Protein AF-A0A848U078-F1 (afdb_monomer)

pLDDT: mean 73.61, std 14.38, range [38.75, 94.12]

Mean predicted aligned error: 17.87 Å

Sequence (162 aa):
MKMKSCIKYFSIFSLLFLSFSCSNADDDVSLDLNFGDGLGKGIPVDDCLDLGESDLILSIQEQYTTLPGKVSILFKVSDTEGNPVAGLDADKFTIYEQGRNDECFNTISKSESFARISSNAQIFNTNTILVLDLSNSVLSSSLDELKTASVSFINNVMPMNT

Structure (mmCIF, N/CA/C/O backbone):
data_AF-A0A848U078-F1
#
_entry.id   AF-A0A848U078-F1
#
loop_
_atom_site.group_PDB
_atom_site.id
_atom_site.type_symbol
_atom_site.label_atom_id
_atom_site.label_alt_id
_atom_site.label_comp_id
_atom_site.label_asym_id
_atom_site.label_entity_id
_atom_site.label_seq_id
_atom_site.pdbx_PDB_ins_code
_atom_site.Cartn_x
_atom_site.Cartn_y
_atom_site.Cartn_z
_atom_site.occupancy
_atom_site.B_iso_or_equiv
_atom_site.auth_seq_id
_atom_site.auth_comp_id
_atom_site.auth_asym_id
_atom_site.auth_atom_id
_atom_site.pdbx_PDB_model_num
ATOM 1 N N . MET A 1 1 ? 76.485 -9.525 -14.073 1.00 51.09 1 MET A N 1
ATOM 2 C CA . MET A 1 1 ? 75.916 -9.005 -12.806 1.00 51.09 1 MET A CA 1
ATOM 3 C C . MET A 1 1 ? 75.006 -7.803 -13.100 1.00 51.09 1 MET A C 1
ATOM 5 O O . MET A 1 1 ? 75.468 -6.677 -13.051 1.00 51.09 1 MET A O 1
ATOM 9 N N . LYS A 1 2 ? 73.740 -8.025 -13.496 1.00 53.59 2 LYS A N 1
ATOM 10 C CA . LYS A 1 2 ? 72.775 -6.955 -13.865 1.00 53.59 2 LYS A CA 1
ATOM 11 C C . LYS A 1 2 ? 71.335 -7.212 -13.372 1.00 53.59 2 LYS A C 1
ATOM 13 O O . LYS A 1 2 ? 70.421 -6.514 -13.771 1.00 53.59 2 LYS A O 1
ATOM 18 N N . MET A 1 3 ? 71.121 -8.183 -12.479 1.00 58.19 3 MET A N 1
ATOM 19 C CA . MET A 1 3 ? 69.773 -8.538 -11.993 1.00 58.19 3 MET A CA 1
ATOM 20 C C . MET A 1 3 ? 69.374 -7.807 -10.697 1.00 58.19 3 MET A C 1
ATOM 22 O O . MET A 1 3 ? 68.195 -7.686 -10.388 1.00 58.19 3 MET A O 1
ATOM 26 N N . LYS A 1 4 ? 70.349 -7.249 -9.960 1.00 55.41 4 LYS A N 1
ATOM 27 C CA . LYS A 1 4 ? 70.103 -6.542 -8.688 1.00 55.41 4 LYS A CA 1
ATOM 28 C C . LYS A 1 4 ? 69.510 -5.138 -8.870 1.00 55.41 4 LYS A C 1
ATOM 30 O O . LYS A 1 4 ? 68.807 -4.678 -7.979 1.00 55.41 4 LYS A O 1
ATOM 35 N N . SER A 1 5 ? 69.763 -4.470 -10.001 1.00 60.16 5 SER A N 1
ATOM 36 C CA . SER A 1 5 ? 69.142 -3.166 -10.292 1.00 60.16 5 SER A CA 1
ATOM 37 C C . SER A 1 5 ? 67.710 -3.311 -10.803 1.00 60.16 5 SER A C 1
ATOM 39 O O . SER A 1 5 ? 66.850 -2.568 -10.351 1.00 60.16 5 SER A O 1
ATOM 41 N N . CYS A 1 6 ? 67.412 -4.298 -11.658 1.00 60.34 6 CYS A N 1
ATOM 42 C CA . CYS A 1 6 ? 66.051 -4.496 -12.179 1.00 60.34 6 CYS A CA 1
ATOM 43 C C . CYS A 1 6 ? 65.032 -4.818 -11.072 1.00 60.34 6 CYS A C 1
ATOM 45 O O . CYS A 1 6 ? 63.927 -4.287 -11.093 1.00 60.34 6 CYS A O 1
ATOM 47 N N . ILE A 1 7 ? 65.424 -5.600 -10.059 1.00 64.38 7 ILE A N 1
ATOM 48 C CA . ILE A 1 7 ? 64.570 -5.904 -8.895 1.00 64.38 7 ILE A CA 1
ATOM 49 C C . ILE A 1 7 ? 64.280 -4.648 -8.058 1.00 64.38 7 ILE A C 1
ATOM 51 O O . ILE A 1 7 ? 63.165 -4.480 -7.573 1.00 64.38 7 ILE A O 1
ATOM 55 N N . LYS A 1 8 ? 65.244 -3.722 -7.934 1.00 63.75 8 LYS A N 1
ATOM 56 C CA . LYS A 1 8 ? 65.032 -2.452 -7.219 1.00 63.75 8 LYS A CA 1
ATOM 57 C C . LYS A 1 8 ? 64.034 -1.548 -7.941 1.00 63.75 8 LYS A C 1
ATOM 59 O O . LYS A 1 8 ? 63.166 -0.981 -7.288 1.00 63.75 8 LYS A O 1
ATOM 64 N N . TYR A 1 9 ? 64.117 -1.453 -9.268 1.00 68.81 9 TYR A N 1
ATOM 65 C CA . TYR A 1 9 ? 63.163 -0.659 -10.049 1.00 68.81 9 TYR A CA 1
ATOM 66 C C . TYR A 1 9 ? 61.755 -1.262 -10.027 1.00 68.81 9 TYR A C 1
ATOM 68 O O . TYR A 1 9 ? 60.786 -0.520 -9.901 1.00 68.81 9 TYR A O 1
ATOM 76 N N . PHE A 1 10 ? 61.637 -2.593 -10.049 1.00 68.69 10 PHE A N 1
ATOM 77 C CA . PHE A 1 10 ? 60.344 -3.273 -9.937 1.00 68.69 10 PHE A CA 1
ATOM 78 C C . PHE A 1 10 ? 59.688 -3.052 -8.565 1.00 68.69 10 PHE A C 1
ATOM 80 O O . PHE A 1 10 ? 58.494 -2.780 -8.483 1.00 68.69 10 PHE A O 1
ATOM 87 N N . SER A 1 11 ? 60.478 -3.082 -7.485 1.00 65.44 11 SER A N 1
ATOM 88 C CA . SER A 1 11 ? 59.973 -2.840 -6.127 1.00 65.44 11 SER A CA 1
ATOM 89 C C . SER A 1 11 ? 59.517 -1.391 -5.914 1.00 65.44 11 SER A C 1
ATOM 91 O O . SER A 1 11 ? 58.541 -1.159 -5.208 1.00 65.44 11 SER A O 1
ATOM 93 N N . ILE A 1 12 ? 60.190 -0.419 -6.544 1.00 69.38 12 ILE A N 1
ATOM 94 C CA . ILE A 1 12 ? 59.800 1.002 -6.509 1.00 69.38 12 ILE A CA 1
ATOM 95 C C . ILE A 1 12 ? 58.525 1.235 -7.329 1.00 69.38 12 ILE A C 1
ATOM 97 O O . ILE A 1 12 ? 57.630 1.944 -6.878 1.00 69.38 12 ILE A O 1
ATOM 101 N N . PHE A 1 13 ? 58.410 0.599 -8.497 1.00 68.81 13 PHE A N 1
ATOM 102 C CA . PHE A 1 13 ? 57.213 0.678 -9.333 1.00 68.81 13 PHE A CA 1
ATOM 103 C C . PHE A 1 13 ? 55.995 0.078 -8.616 1.00 68.81 13 PHE A C 1
ATOM 105 O O . PHE A 1 13 ? 54.950 0.712 -8.558 1.00 68.81 13 PHE A O 1
ATOM 112 N N . SER A 1 14 ? 56.149 -1.078 -7.960 1.00 65.56 14 SER A N 1
ATOM 113 C CA . SER A 1 14 ? 55.077 -1.703 -7.172 1.00 65.56 14 SER A CA 1
ATOM 114 C C . SER A 1 14 ? 54.623 -0.861 -5.972 1.00 65.56 14 SER A C 1
ATOM 116 O O . SER A 1 14 ? 53.449 -0.920 -5.618 1.00 65.56 14 SER A O 1
ATOM 118 N N . LEU A 1 15 ? 55.512 -0.073 -5.352 1.00 64.38 15 LEU A N 1
ATOM 119 C CA . LEU A 1 15 ? 55.142 0.827 -4.252 1.00 64.38 15 LEU A CA 1
ATOM 120 C C . LEU A 1 15 ? 54.342 2.048 -4.742 1.00 64.38 15 LEU A C 1
ATOM 122 O O . LEU A 1 15 ? 53.455 2.518 -4.039 1.00 64.38 15 LEU A O 1
ATOM 126 N N . LEU A 1 16 ? 54.623 2.524 -5.960 1.00 63.66 16 LEU A N 1
ATOM 127 C CA . LEU A 1 16 ? 53.905 3.623 -6.620 1.00 63.66 16 LEU A CA 1
ATOM 128 C C . LEU A 1 16 ? 52.471 3.241 -7.031 1.00 63.66 16 LEU A C 1
ATOM 130 O O . LEU A 1 16 ? 51.584 4.092 -7.019 1.00 63.66 16 LEU A O 1
ATOM 134 N N . PHE A 1 17 ? 52.218 1.963 -7.333 1.00 61.03 17 PHE A N 1
ATOM 135 C CA . PHE A 1 17 ? 50.858 1.465 -7.585 1.00 61.03 17 PHE A CA 1
ATOM 136 C C . PHE A 1 17 ? 50.013 1.346 -6.310 1.00 61.03 17 PHE A C 1
ATOM 138 O O . PHE A 1 17 ? 48.799 1.510 -6.376 1.00 61.03 17 PHE A O 1
ATOM 145 N N . LEU A 1 18 ? 50.633 1.128 -5.145 1.00 58.78 18 LEU A N 1
ATOM 146 C CA . LEU A 1 18 ? 49.919 1.005 -3.866 1.00 58.78 18 LEU A CA 1
ATOM 147 C C . LEU A 1 18 ? 49.448 2.354 -3.295 1.00 58.78 18 LEU A C 1
ATOM 149 O O . LEU A 1 18 ? 48.547 2.378 -2.461 1.00 58.78 18 LEU A O 1
ATOM 153 N N . SER A 1 19 ? 49.999 3.480 -3.763 1.00 56.69 19 SER A N 1
ATOM 154 C CA . SER A 1 19 ? 49.532 4.828 -3.397 1.00 56.69 19 SER A CA 1
ATOM 155 C C . SER A 1 19 ? 48.293 5.307 -4.169 1.00 56.69 19 SER A C 1
ATOM 157 O O . SER A 1 19 ? 47.764 6.364 -3.842 1.00 56.69 19 SER A O 1
ATOM 159 N N . PHE A 1 20 ? 47.812 4.550 -5.165 1.00 57.69 20 PHE A N 1
ATOM 160 C CA . PHE A 1 20 ? 46.577 4.862 -5.905 1.00 57.69 20 PHE A CA 1
ATOM 161 C C . PHE A 1 20 ? 45.323 4.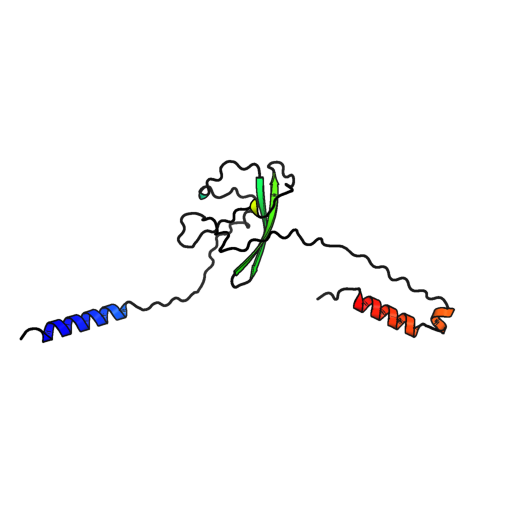167 -5.356 1.00 57.69 20 PHE A C 1
ATOM 163 O O . PHE A 1 20 ? 44.222 4.410 -5.839 1.00 57.69 20 PHE A O 1
ATOM 170 N N . SER A 1 21 ? 45.460 3.339 -4.321 1.00 50.81 21 SER A N 1
ATOM 171 C CA . SER A 1 21 ? 44.342 2.670 -3.653 1.00 50.81 21 SER A CA 1
ATOM 172 C C . SER A 1 21 ? 44.000 3.346 -2.322 1.00 50.81 21 SER A C 1
ATOM 174 O O . SER A 1 21 ? 44.123 2.747 -1.259 1.00 50.81 21 SER A O 1
ATOM 176 N N . CYS A 1 22 ? 43.552 4.600 -2.394 1.00 58.16 22 CYS A N 1
ATOM 177 C CA . CYS A 1 22 ? 42.718 5.214 -1.360 1.00 58.16 22 CYS A CA 1
ATOM 178 C C . CYS A 1 22 ? 41.283 5.253 -1.892 1.00 58.16 22 CYS A C 1
ATOM 180 O O . CYS A 1 22 ? 40.865 6.219 -2.523 1.00 58.16 22 CYS A O 1
ATOM 182 N N . SER A 1 23 ? 40.557 4.156 -1.681 1.00 47.03 23 SER A N 1
ATOM 183 C CA . SER A 1 23 ? 39.110 4.094 -1.869 1.00 47.03 23 SER A CA 1
ATOM 184 C C . SER A 1 23 ? 38.457 4.514 -0.557 1.00 47.03 23 SER A C 1
ATOM 186 O O . SER A 1 23 ? 38.314 3.688 0.339 1.00 47.03 23 SER A O 1
ATOM 188 N N . ASN A 1 24 ? 38.074 5.783 -0.440 1.00 52.44 24 ASN A N 1
ATOM 189 C CA . ASN A 1 24 ? 37.045 6.180 0.516 1.00 52.44 24 ASN A CA 1
ATOM 190 C C . ASN A 1 24 ? 35.716 6.041 -0.226 1.00 52.44 24 ASN A C 1
ATOM 192 O O . ASN A 1 24 ? 35.332 6.921 -0.993 1.00 52.44 24 ASN A O 1
ATOM 196 N N . ALA A 1 25 ? 35.068 4.888 -0.071 1.00 45.88 25 ALA A N 1
ATOM 197 C CA . ALA A 1 25 ? 33.642 4.783 -0.342 1.00 45.88 25 ALA A CA 1
ATOM 198 C C . ALA A 1 25 ? 32.934 5.335 0.899 1.00 45.88 25 ALA A C 1
ATOM 200 O O . ALA A 1 25 ? 32.453 4.581 1.740 1.00 45.88 25 ALA A O 1
ATOM 201 N N . ASP A 1 26 ? 32.986 6.657 1.056 1.00 41.94 26 ASP A N 1
ATOM 202 C CA . ASP A 1 26 ? 32.059 7.350 1.936 1.00 41.94 26 ASP A CA 1
ATOM 203 C C . ASP A 1 26 ? 30.701 7.271 1.228 1.00 41.94 26 ASP A C 1
ATOM 205 O O . ASP A 1 26 ? 30.431 7.993 0.267 1.00 41.94 26 ASP A O 1
ATOM 209 N N . ASP A 1 27 ? 29.901 6.282 1.633 1.00 49.19 27 ASP A N 1
ATOM 210 C CA . ASP A 1 27 ? 28.525 6.030 1.194 1.00 49.19 27 ASP A CA 1
ATOM 211 C C . ASP A 1 27 ? 27.586 7.130 1.732 1.00 49.19 27 ASP A C 1
ATOM 213 O O . ASP A 1 27 ? 26.599 6.877 2.422 1.00 49.19 27 ASP A O 1
ATOM 217 N N . ASP A 1 28 ? 27.874 8.387 1.403 1.00 48.84 28 ASP A N 1
ATOM 218 C CA . ASP A 1 28 ? 26.903 9.465 1.525 1.00 48.84 28 ASP A CA 1
ATOM 219 C C . ASP A 1 28 ? 25.988 9.384 0.301 1.00 48.84 28 ASP A C 1
ATOM 221 O O . ASP A 1 28 ? 26.197 10.007 -0.743 1.00 48.84 28 ASP A O 1
ATOM 225 N N . VAL A 1 29 ? 24.973 8.523 0.414 1.00 51.06 29 VAL A N 1
ATOM 226 C CA . VAL A 1 29 ? 23.929 8.338 -0.594 1.00 51.06 29 VAL A CA 1
ATOM 227 C C . VAL A 1 29 ? 23.079 9.608 -0.664 1.00 51.06 29 VAL A C 1
ATOM 229 O O . VAL A 1 29 ? 22.029 9.723 -0.034 1.00 51.06 29 VAL A O 1
ATOM 232 N N . SER A 1 30 ? 23.520 10.569 -1.469 1.00 50.69 30 SER A N 1
ATOM 233 C CA . SER A 1 30 ? 22.653 11.630 -1.968 1.00 50.69 30 SER A CA 1
ATOM 234 C C . SER A 1 30 ? 21.698 11.013 -2.988 1.00 50.69 30 SER A C 1
ATOM 236 O O . SER A 1 30 ? 22.039 10.856 -4.161 1.00 50.69 30 SER A O 1
ATOM 238 N N . LEU A 1 31 ? 20.506 10.622 -2.531 1.00 44.31 31 LEU A N 1
ATOM 239 C CA . LEU A 1 31 ? 19.372 10.298 -3.397 1.00 44.31 31 LEU A CA 1
ATOM 240 C C . LEU A 1 31 ? 18.871 11.596 -4.042 1.00 44.31 31 LEU A C 1
ATOM 242 O O . LEU A 1 31 ? 17.828 12.119 -3.659 1.00 44.31 31 LEU A O 1
ATOM 246 N N . ASP A 1 32 ? 19.620 12.122 -5.012 1.00 45.00 32 ASP A N 1
ATOM 247 C CA . ASP A 1 32 ? 19.144 13.188 -5.900 1.00 45.00 32 ASP A CA 1
ATOM 248 C C . ASP A 1 32 ? 18.198 12.574 -6.943 1.00 45.00 32 ASP A C 1
ATOM 250 O O . ASP A 1 32 ? 18.458 12.519 -8.143 1.00 45.00 32 ASP A O 1
ATOM 254 N N . LEU A 1 33 ? 17.122 11.969 -6.438 1.00 46.53 33 LEU A N 1
ATOM 255 C CA . LEU A 1 33 ? 16.037 11.449 -7.244 1.00 46.53 33 LEU A CA 1
ATOM 256 C C . LEU A 1 33 ? 15.188 12.657 -7.623 1.00 46.53 33 LEU A C 1
ATOM 258 O O . LEU A 1 33 ? 14.452 13.208 -6.803 1.00 46.53 33 LEU A O 1
ATOM 262 N N . ASN A 1 34 ? 15.337 13.098 -8.868 1.00 44.31 34 ASN A N 1
ATOM 263 C CA . ASN A 1 34 ? 14.558 14.183 -9.436 1.00 44.31 34 ASN A CA 1
ATOM 264 C C . ASN A 1 34 ? 13.108 13.705 -9.627 1.00 44.31 34 ASN A C 1
ATOM 266 O O . ASN A 1 34 ? 12.709 13.280 -10.705 1.00 44.31 34 ASN A O 1
ATOM 270 N N . PHE A 1 35 ? 12.324 13.705 -8.549 1.00 46.25 35 PHE A N 1
ATOM 271 C CA . PHE A 1 35 ? 10.934 13.241 -8.554 1.00 46.25 35 PHE A CA 1
ATOM 272 C C . PHE A 1 35 ? 9.966 14.207 -9.254 1.00 46.25 35 PHE A C 1
ATOM 274 O O . PHE A 1 35 ? 8.761 13.968 -9.218 1.00 46.25 35 PHE A O 1
ATOM 281 N N . GLY A 1 36 ? 10.453 15.297 -9.862 1.00 53.59 36 GLY A N 1
ATOM 282 C CA . GLY A 1 36 ? 9.600 16.364 -10.379 1.00 53.59 36 GLY A CA 1
ATOM 283 C C . GLY A 1 36 ? 8.628 16.902 -9.319 1.00 53.59 36 GLY A C 1
ATOM 284 O O . GLY A 1 36 ? 8.762 16.646 -8.119 1.00 53.59 36 GLY A O 1
ATOM 285 N N . ASP A 1 37 ? 7.616 17.647 -9.760 1.00 42.38 37 ASP A N 1
ATOM 286 C CA . ASP A 1 37 ? 6.516 18.085 -8.895 1.00 42.38 37 ASP A CA 1
ATOM 287 C C . ASP A 1 37 ? 5.481 16.943 -8.758 1.00 42.38 37 ASP A C 1
ATOM 289 O O . ASP A 1 37 ? 4.388 16.966 -9.323 1.00 42.38 37 ASP A O 1
ATOM 293 N N . GLY A 1 38 ? 5.868 15.876 -8.048 1.00 51.31 38 GLY A N 1
ATOM 294 C CA . GLY A 1 38 ? 5.015 14.733 -7.703 1.00 51.31 38 GLY A CA 1
ATOM 295 C C . GLY A 1 38 ? 5.381 13.407 -8.382 1.00 51.31 38 GLY A C 1
ATOM 296 O O . GLY A 1 38 ? 5.870 13.366 -9.501 1.00 51.31 38 GLY A O 1
ATOM 297 N N . LEU A 1 39 ? 5.073 12.298 -7.694 1.00 51.34 39 LEU A N 1
ATOM 298 C CA . LEU A 1 39 ? 5.358 10.902 -8.074 1.00 51.34 39 LEU A CA 1
ATOM 299 C C . LEU A 1 39 ? 4.622 10.441 -9.355 1.00 51.34 39 LEU A C 1
ATOM 301 O O . LEU A 1 39 ? 3.788 9.549 -9.297 1.00 51.34 39 LEU A O 1
ATOM 305 N N . GLY A 1 40 ? 4.850 11.048 -10.518 1.00 50.62 40 GLY A N 1
ATOM 306 C CA . GLY A 1 40 ? 4.151 10.654 -11.749 1.00 50.62 40 GLY A CA 1
ATOM 307 C C . GLY A 1 40 ? 2.637 10.887 -11.672 1.00 50.62 40 GLY A C 1
ATOM 308 O O . GLY A 1 40 ? 1.839 10.082 -12.156 1.00 50.62 40 GLY A O 1
ATOM 309 N N . LYS A 1 41 ? 2.212 11.983 -11.031 1.00 50.09 41 LYS A N 1
ATOM 310 C CA . LYS A 1 41 ? 0.808 12.416 -11.041 1.00 50.09 41 LYS A CA 1
ATOM 311 C C . LYS A 1 41 ? 0.449 12.933 -12.437 1.00 50.09 41 LYS A C 1
ATOM 313 O O . LYS A 1 41 ? 0.508 14.129 -12.687 1.00 50.09 41 LYS A O 1
ATOM 318 N N . GLY A 1 42 ? 0.083 12.024 -13.339 1.00 50.41 42 GLY A N 1
ATOM 319 C CA . GLY A 1 42 ? -0.422 12.374 -14.670 1.00 50.41 42 GLY A CA 1
ATOM 320 C C . GLY A 1 42 ? 0.633 12.922 -15.633 1.00 50.41 42 GLY A C 1
ATOM 321 O O . GLY A 1 42 ? 0.282 13.661 -16.548 1.00 50.41 42 GLY A O 1
ATOM 322 N N . ILE A 1 43 ? 1.908 12.580 -15.431 1.00 57.03 43 ILE A N 1
ATOM 323 C CA . ILE A 1 43 ? 2.964 12.840 -16.416 1.00 57.03 43 ILE A CA 1
ATOM 324 C C . ILE A 1 43 ? 2.980 11.637 -17.373 1.00 57.03 43 ILE A C 1
ATOM 326 O O . ILE A 1 43 ? 2.899 10.504 -16.884 1.00 57.03 43 ILE A O 1
ATOM 330 N N . PRO A 1 44 ? 3.029 11.847 -18.701 1.00 61.50 44 PRO A N 1
ATOM 331 C CA . PRO A 1 44 ? 3.201 10.753 -19.651 1.00 61.50 44 PRO A CA 1
ATOM 332 C C . PRO A 1 44 ? 4.457 9.941 -19.315 1.00 61.50 44 PRO A C 1
ATOM 334 O O . PRO A 1 44 ? 5.415 10.464 -18.742 1.00 61.50 44 PRO A O 1
ATOM 337 N N . VAL A 1 45 ? 4.417 8.645 -19.624 1.00 70.62 45 VAL A N 1
ATOM 338 C CA . VAL A 1 45 ? 5.560 7.746 -19.420 1.00 70.62 45 VAL A CA 1
ATOM 339 C C . VAL A 1 45 ? 6.765 8.291 -20.188 1.00 70.62 45 VAL A C 1
ATOM 341 O O . VAL A 1 45 ? 6.590 8.848 -21.267 1.00 70.62 45 VAL A O 1
ATOM 344 N N . ASP A 1 46 ? 7.964 8.148 -19.620 1.00 76.50 46 ASP A N 1
ATOM 345 C CA . ASP A 1 46 ? 9.202 8.573 -20.276 1.00 76.50 46 ASP A CA 1
ATOM 346 C C . ASP A 1 46 ? 9.330 7.927 -21.665 1.00 76.50 46 ASP A C 1
ATOM 348 O O . ASP A 1 46 ? 9.176 6.707 -21.803 1.00 76.50 46 ASP A O 1
ATOM 352 N N . ASP A 1 47 ? 9.627 8.748 -22.675 1.00 81.00 47 ASP A N 1
ATOM 353 C CA . ASP A 1 47 ? 9.763 8.333 -24.074 1.00 81.00 47 ASP A CA 1
ATOM 354 C C . ASP A 1 47 ? 10.794 7.208 -24.247 1.00 81.00 47 ASP A C 1
ATOM 356 O O . ASP A 1 47 ? 10.701 6.423 -25.190 1.00 81.00 47 ASP A O 1
ATOM 360 N N . CYS A 1 48 ? 11.762 7.080 -23.330 1.00 83.75 48 CYS A N 1
ATOM 361 C CA . CYS A 1 48 ? 12.775 6.033 -23.396 1.00 83.75 48 CYS A CA 1
ATOM 362 C C . CYS A 1 48 ? 12.182 4.612 -23.306 1.00 83.75 48 CYS A C 1
ATOM 364 O O . CYS A 1 48 ? 12.784 3.669 -23.821 1.00 83.75 48 CYS A O 1
ATOM 366 N N . LEU A 1 49 ? 11.002 4.445 -22.691 1.00 80.69 49 LEU A N 1
ATOM 367 C CA . LEU A 1 49 ? 10.325 3.149 -22.584 1.00 80.69 49 LEU A CA 1
ATOM 368 C C . LEU A 1 49 ? 9.557 2.745 -23.854 1.00 80.69 49 LEU A C 1
ATOM 370 O O . LEU A 1 49 ? 9.209 1.570 -23.971 1.00 80.69 49 LEU A O 1
ATOM 374 N N . ASP A 1 50 ? 9.286 3.684 -24.770 1.00 80.88 50 ASP A N 1
ATOM 375 C CA . ASP A 1 50 ? 8.603 3.467 -26.059 1.00 80.88 50 ASP A CA 1
ATOM 376 C C . ASP A 1 50 ? 7.391 2.512 -25.973 1.00 80.88 50 ASP A C 1
ATOM 378 O O . ASP A 1 50 ? 7.238 1.560 -26.740 1.00 80.88 50 ASP A O 1
ATOM 382 N N . LEU A 1 51 ? 6.514 2.732 -24.983 1.00 78.81 51 LEU A N 1
ATOM 383 C CA . LEU A 1 51 ? 5.346 1.868 -24.744 1.00 78.81 51 LEU A CA 1
ATOM 384 C C . LEU A 1 51 ? 4.205 2.090 -25.755 1.00 78.81 51 LEU A C 1
ATOM 386 O O . LEU A 1 51 ? 3.185 1.402 -25.685 1.00 78.81 51 LEU A O 1
ATOM 390 N N . GLY A 1 52 ? 4.378 3.026 -26.691 1.00 77.06 52 GLY A N 1
ATOM 391 C CA . GLY A 1 52 ? 3.353 3.449 -27.636 1.00 77.06 52 GLY A CA 1
ATOM 392 C C . GLY A 1 52 ? 2.194 4.203 -26.977 1.00 77.06 52 GLY A C 1
ATOM 393 O O . GLY A 1 52 ? 2.276 4.668 -25.840 1.00 77.06 52 GLY A O 1
ATOM 394 N N . GLU A 1 53 ? 1.099 4.332 -27.722 1.00 75.88 53 GLU A N 1
ATOM 395 C CA . GLU A 1 53 ? -0.135 4.951 -27.234 1.00 75.88 53 GLU A CA 1
ATOM 396 C C . GLU A 1 53 ? -0.795 4.061 -26.168 1.00 75.88 53 GLU A C 1
ATOM 398 O O . GLU A 1 53 ? -0.984 2.859 -26.376 1.00 75.88 53 GLU A O 1
ATOM 403 N N . SER A 1 54 ? -1.167 4.656 -25.032 1.00 74.81 54 SER A N 1
ATOM 404 C CA . SER A 1 54 ? -1.827 3.960 -23.924 1.00 74.81 54 SER A CA 1
ATOM 405 C C . SER A 1 54 ? -3.219 4.532 -23.680 1.00 74.81 54 SER A C 1
ATOM 407 O O . SER A 1 54 ? -3.368 5.703 -23.337 1.00 74.81 54 SER A O 1
ATOM 409 N N . ASP A 1 55 ? -4.233 3.670 -23.749 1.00 80.94 55 ASP A N 1
ATOM 410 C CA . ASP A 1 55 ? -5.611 4.006 -23.359 1.00 80.94 55 ASP A CA 1
ATOM 411 C C . ASP A 1 55 ? -5.801 4.047 -21.829 1.00 80.94 55 ASP A C 1
ATOM 413 O O . ASP A 1 55 ? -6.880 4.373 -21.329 1.00 80.94 55 ASP A O 1
ATOM 417 N N . LEU A 1 56 ? -4.757 3.688 -21.072 1.00 83.19 56 LEU A N 1
ATOM 418 C CA . LEU A 1 56 ? -4.760 3.624 -19.616 1.00 83.19 56 LEU A CA 1
ATOM 419 C C . LEU A 1 56 ? -3.797 4.646 -19.019 1.00 83.19 56 LEU A C 1
ATOM 421 O O . LEU A 1 56 ? -2.629 4.738 -19.398 1.00 83.19 56 LEU A O 1
ATOM 425 N N . ILE A 1 57 ? -4.285 5.354 -18.009 1.00 79.62 57 ILE A N 1
ATOM 426 C CA . ILE A 1 57 ? -3.537 6.332 -17.232 1.00 79.62 57 ILE A CA 1
ATOM 427 C C . ILE A 1 57 ? -3.269 5.738 -15.849 1.00 79.62 57 ILE A C 1
ATOM 429 O O . ILE A 1 57 ? -4.187 5.522 -15.049 1.00 79.62 57 ILE A O 1
ATOM 433 N N . LEU A 1 58 ? -1.992 5.487 -15.558 1.00 79.56 58 LEU A N 1
ATOM 434 C CA . LEU A 1 58 ? -1.515 5.097 -14.234 1.00 79.56 58 LEU A CA 1
ATOM 435 C C . LEU A 1 58 ? -1.155 6.355 -13.435 1.00 79.56 58 LEU A C 1
ATOM 437 O O . LEU A 1 58 ? -0.498 7.261 -13.937 1.00 79.56 58 LEU A O 1
ATOM 441 N N . SER A 1 59 ? -1.583 6.438 -12.179 1.00 76.69 59 SER A N 1
ATOM 442 C CA . SER A 1 59 ? -1.251 7.567 -11.303 1.00 76.69 59 SER A CA 1
ATOM 443 C C . SER A 1 59 ? -0.932 7.094 -9.895 1.00 76.69 59 SER A C 1
ATOM 445 O O . SER A 1 59 ? -1.804 6.564 -9.198 1.00 76.69 59 SER A O 1
ATOM 447 N N . ILE A 1 60 ? 0.294 7.338 -9.438 1.00 79.56 60 ILE A N 1
ATOM 448 C CA . ILE A 1 60 ? 0.698 7.035 -8.063 1.00 79.56 60 I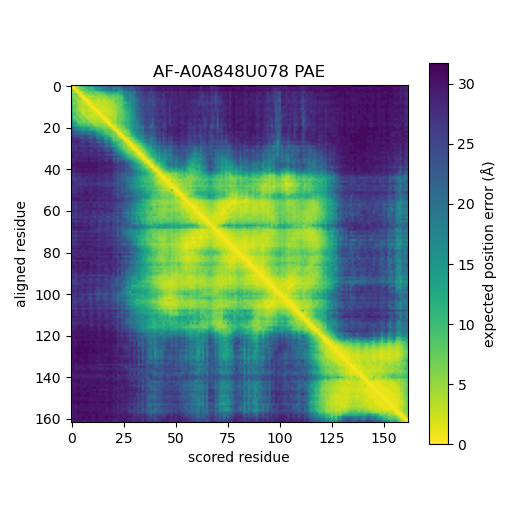LE A CA 1
ATOM 449 C C . ILE A 1 60 ? 0.032 8.040 -7.118 1.00 79.56 60 ILE A C 1
ATOM 451 O O . ILE A 1 60 ? 0.052 9.252 -7.331 1.00 79.56 60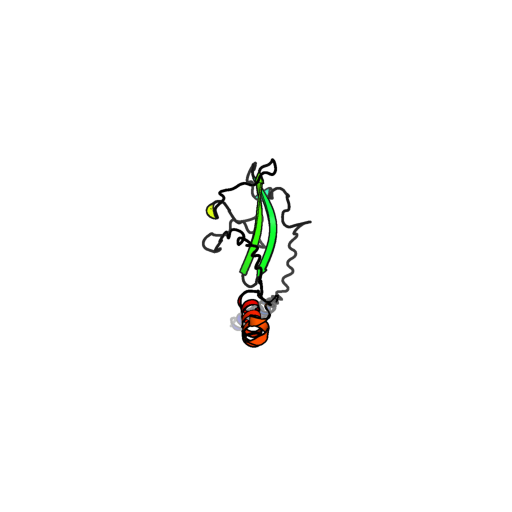 ILE A O 1
ATOM 455 N N . GLN A 1 61 ? -0.600 7.511 -6.078 1.00 77.31 61 GLN A N 1
ATOM 456 C CA . GLN A 1 61 ? -1.229 8.282 -5.013 1.00 77.31 61 GLN A CA 1
ATOM 457 C C . GLN A 1 61 ? -0.250 8.469 -3.857 1.00 77.31 61 GLN A C 1
ATOM 459 O O . GLN A 1 61 ? -0.025 9.596 -3.420 1.00 77.31 61 GLN A O 1
ATOM 464 N N . GLU A 1 62 ? 0.354 7.370 -3.399 1.00 76.81 62 GLU A N 1
ATOM 465 C CA . GLU A 1 62 ? 1.244 7.347 -2.238 1.00 76.81 62 GLU A CA 1
ATOM 466 C C . GLU A 1 62 ? 2.382 6.344 -2.448 1.00 76.81 62 GLU A C 1
ATOM 468 O O . GLU A 1 62 ? 2.243 5.355 -3.171 1.00 76.81 62 GLU A O 1
ATOM 473 N N . GLN A 1 63 ? 3.509 6.586 -1.785 1.00 79.69 63 GLN A N 1
ATOM 474 C CA . GLN A 1 63 ? 4.656 5.687 -1.763 1.00 79.69 63 GLN A CA 1
ATOM 475 C C . GLN A 1 63 ? 5.196 5.597 -0.338 1.00 79.69 63 GLN A C 1
ATOM 477 O O . GLN A 1 63 ? 5.363 6.602 0.348 1.00 79.69 63 GLN A O 1
ATOM 482 N N . TYR A 1 64 ? 5.513 4.378 0.075 1.00 81.50 64 TYR A N 1
ATOM 483 C CA . TYR A 1 64 ? 6.125 4.065 1.353 1.00 81.50 64 TYR A CA 1
ATOM 484 C C . TYR A 1 64 ? 7.380 3.241 1.114 1.00 81.50 64 TYR A C 1
ATOM 486 O O . TYR A 1 64 ? 7.350 2.248 0.385 1.00 81.50 64 TYR A O 1
ATOM 494 N N . THR A 1 65 ? 8.476 3.614 1.761 1.00 83.62 65 THR A N 1
ATOM 495 C CA . THR A 1 65 ? 9.732 2.867 1.709 1.00 83.62 65 THR A CA 1
ATOM 496 C C . THR A 1 65 ? 10.092 2.382 3.109 1.00 83.62 65 THR A C 1
ATOM 498 O O . THR A 1 65 ? 9.897 3.064 4.113 1.00 83.62 65 THR A O 1
ATOM 501 N N . THR A 1 66 ? 10.571 1.148 3.206 1.00 82.31 66 THR A N 1
ATOM 502 C CA . THR A 1 66 ? 11.088 0.572 4.445 1.00 82.31 66 THR A CA 1
ATOM 503 C C . THR A 1 66 ? 12.374 -0.165 4.117 1.00 82.31 66 THR A C 1
ATOM 505 O O . THR A 1 66 ? 12.381 -1.135 3.355 1.00 82.31 66 THR A O 1
ATOM 508 N N . LEU A 1 67 ? 13.479 0.311 4.685 1.00 78.56 67 LEU A N 1
ATOM 509 C CA . LEU A 1 67 ? 14.776 -0.341 4.550 1.00 78.56 67 LEU A CA 1
ATOM 510 C C . LEU A 1 67 ? 14.738 -1.754 5.168 1.00 78.56 67 LEU A C 1
ATOM 512 O O . LEU A 1 67 ? 14.004 -1.976 6.134 1.00 78.56 67 LEU A O 1
ATOM 516 N N . PRO A 1 68 ? 15.514 -2.719 4.642 1.00 68.62 68 PRO A N 1
ATOM 517 C CA . PRO A 1 68 ? 16.518 -2.560 3.585 1.00 68.62 68 PRO A CA 1
ATOM 518 C C . PRO A 1 68 ? 16.009 -2.744 2.142 1.00 68.62 68 PRO A C 1
ATOM 520 O O . PRO A 1 68 ? 16.824 -2.705 1.231 1.00 68.62 68 PRO A O 1
ATOM 523 N N . GLY A 1 69 ? 14.711 -2.948 1.885 1.00 73.75 69 GLY A N 1
ATOM 524 C CA . GLY A 1 69 ? 14.293 -3.276 0.511 1.00 73.75 69 GLY A CA 1
ATOM 525 C C . GLY A 1 69 ? 12.800 -3.435 0.260 1.00 73.75 69 GLY A C 1
ATOM 526 O O . GLY A 1 69 ? 12.409 -4.197 -0.618 1.00 73.75 69 GLY A O 1
ATOM 527 N N . LYS A 1 70 ? 11.942 -2.771 1.037 1.00 81.81 70 LYS A N 1
ATOM 528 C CA . LYS A 1 70 ? 10.497 -2.799 0.807 1.00 81.81 70 LYS A CA 1
ATOM 529 C C . LYS A 1 70 ? 10.029 -1.452 0.280 1.00 81.81 70 LYS A C 1
ATOM 531 O O . LYS A 1 70 ? 10.175 -0.436 0.952 1.00 81.81 70 LYS A O 1
ATOM 536 N N . VAL A 1 71 ? 9.396 -1.466 -0.885 1.00 81.69 71 VAL A N 1
ATOM 537 C CA . VAL A 1 71 ? 8.691 -0.316 -1.455 1.00 81.69 71 V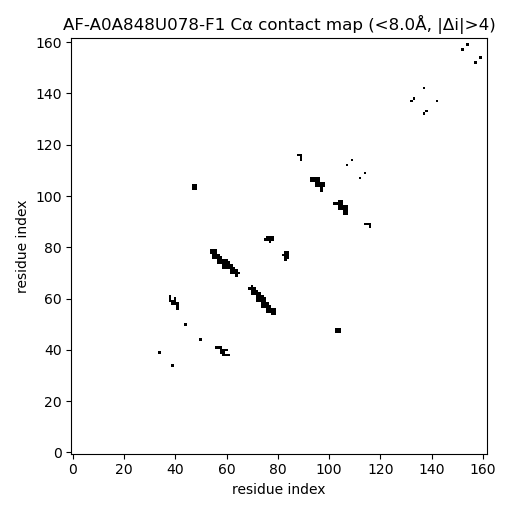AL A CA 1
ATOM 538 C C . VAL A 1 71 ? 7.225 -0.706 -1.596 1.00 81.69 71 VAL A C 1
ATOM 540 O O . VAL A 1 71 ? 6.909 -1.770 -2.118 1.00 81.69 71 VAL A O 1
ATOM 543 N N . SER A 1 72 ? 6.322 0.110 -1.063 1.00 82.19 72 SER A N 1
ATOM 544 C CA . SER A 1 72 ? 4.873 -0.060 -1.199 1.00 82.19 72 SER A CA 1
ATOM 545 C C . SER A 1 72 ? 4.320 1.164 -1.908 1.00 82.19 72 SER A C 1
ATOM 547 O O . SER A 1 72 ? 4.566 2.282 -1.472 1.00 82.19 72 SER A O 1
ATOM 549 N N . ILE A 1 73 ? 3.601 0.958 -3.004 1.00 80.25 73 ILE A N 1
ATOM 550 C CA . ILE A 1 73 ? 3.060 2.039 -3.829 1.00 80.25 73 ILE A CA 1
ATOM 551 C C . ILE A 1 73 ? 1.548 1.873 -3.869 1.00 80.25 73 ILE A C 1
ATOM 553 O O . ILE A 1 73 ? 1.051 0.803 -4.218 1.00 80.25 73 ILE A O 1
ATOM 557 N N . LEU A 1 74 ? 0.824 2.930 -3.516 1.00 82.00 74 LEU A N 1
ATOM 558 C CA . LEU A 1 74 ? -0.602 3.042 -3.774 1.00 82.00 74 LEU A CA 1
ATOM 559 C C . LEU A 1 74 ? -0.780 3.787 -5.091 1.00 82.00 74 LEU A C 1
ATOM 561 O O . LEU A 1 74 ? -0.286 4.902 -5.247 1.00 82.00 74 LEU A O 1
ATOM 565 N N . PHE A 1 75 ? -1.499 3.195 -6.035 1.00 81.50 75 PHE A N 1
ATOM 566 C CA . PHE A 1 75 ? -1.724 3.778 -7.353 1.00 81.50 75 PHE A CA 1
ATOM 567 C C . PHE A 1 75 ? -3.181 3.614 -7.789 1.00 81.50 75 PHE A C 1
ATOM 569 O O . PHE A 1 75 ? -3.925 2.789 -7.259 1.00 81.50 75 PHE A O 1
ATOM 576 N N . LYS A 1 76 ? -3.582 4.427 -8.764 1.00 82.25 76 LYS A N 1
ATOM 577 C CA . LYS A 1 76 ? -4.895 4.415 -9.410 1.00 82.25 76 LYS A CA 1
ATOM 578 C C . LYS A 1 76 ? -4.704 4.197 -10.909 1.00 82.25 76 LYS A C 1
ATOM 580 O O . LYS A 1 76 ? -3.819 4.814 -11.494 1.00 82.25 76 LYS A O 1
ATOM 585 N N . VAL A 1 77 ? -5.551 3.367 -11.515 1.00 84.94 77 VAL A N 1
ATOM 586 C CA . VAL A 1 77 ? -5.635 3.193 -12.973 1.00 84.94 77 VAL A CA 1
ATOM 587 C C . VAL A 1 77 ? -6.967 3.759 -13.448 1.00 84.94 77 VAL A C 1
ATOM 589 O O . VAL A 1 77 ? -8.008 3.438 -12.874 1.00 84.94 77 VAL A O 1
ATOM 592 N N . SER A 1 78 ? -6.931 4.634 -14.449 1.00 84.56 78 SER A N 1
ATOM 593 C CA . SER A 1 78 ? -8.125 5.198 -15.098 1.00 84.56 78 SER A CA 1
ATOM 594 C C . SER A 1 78 ? -8.001 5.078 -16.616 1.00 84.56 78 SER A C 1
ATOM 596 O O . SER A 1 78 ? -6.885 4.956 -17.115 1.00 84.56 78 SER A O 1
ATOM 598 N N . ASP A 1 79 ? -9.111 5.105 -17.344 1.00 85.75 79 ASP A N 1
ATOM 599 C CA . ASP A 1 79 ? -9.085 5.305 -18.798 1.00 85.75 79 ASP A CA 1
ATOM 600 C C . ASP A 1 79 ? -8.820 6.787 -19.154 1.00 85.75 79 ASP A C 1
ATOM 602 O O . ASP A 1 79 ? -8.670 7.644 -18.273 1.00 85.75 79 ASP A O 1
ATOM 606 N N . THR A 1 80 ? -8.766 7.098 -20.450 1.00 83.25 80 THR A N 1
ATOM 607 C CA . THR A 1 80 ? -8.602 8.468 -20.974 1.00 83.25 80 THR A CA 1
ATOM 608 C C . THR A 1 80 ? -9.771 9.405 -20.643 1.00 83.25 80 THR A C 1
ATOM 610 O O . THR A 1 80 ? -9.618 10.626 -20.706 1.00 83.25 80 THR A O 1
ATOM 613 N N . GLU A 1 81 ? -10.919 8.860 -20.237 1.00 82.31 81 GLU A N 1
ATOM 614 C CA . GLU A 1 81 ? -12.117 9.593 -19.815 1.00 82.31 81 GLU A CA 1
ATOM 615 C C . GLU A 1 81 ? -12.185 9.772 -18.282 1.00 82.31 81 GLU A C 1
ATOM 617 O O . GLU A 1 81 ? -13.038 10.500 -17.769 1.00 82.31 81 GLU A O 1
ATOM 622 N N . GLY A 1 82 ? -11.260 9.157 -17.537 1.00 79.25 82 GLY A N 1
ATOM 623 C CA . GLY A 1 82 ? -11.166 9.210 -16.080 1.00 79.25 82 GLY A CA 1
ATOM 624 C C . GLY A 1 82 ? -11.979 8.145 -15.333 1.00 79.25 82 GLY A C 1
ATOM 625 O O . GLY A 1 82 ? -12.039 8.198 -14.099 1.00 79.25 82 GLY A O 1
ATOM 626 N N . ASN A 1 83 ? -12.583 7.174 -16.023 1.00 84.12 83 ASN A N 1
ATOM 627 C CA . ASN A 1 83 ? -13.306 6.074 -15.389 1.00 84.12 83 ASN A CA 1
ATOM 628 C C . ASN A 1 83 ? -12.334 5.043 -14.790 1.00 84.12 83 ASN A C 1
ATOM 630 O O . ASN A 1 83 ? -11.277 4.769 -15.364 1.00 84.12 83 ASN A O 1
ATOM 634 N N . PRO A 1 84 ? -12.672 4.434 -13.639 1.00 84.19 84 PRO A N 1
ATOM 635 C CA . PRO A 1 84 ? -11.830 3.418 -13.022 1.00 84.19 84 PRO A CA 1
ATOM 636 C C . PRO A 1 84 ? -11.832 2.118 -13.833 1.00 84.19 84 PRO A C 1
ATOM 638 O O . PRO A 1 84 ? -12.883 1.634 -14.255 1.00 84.19 84 PRO A O 1
ATOM 641 N N . VAL A 1 85 ? -10.657 1.501 -13.964 1.00 85.81 85 VAL A N 1
ATOM 642 C CA . VAL A 1 85 ? -10.491 0.216 -14.657 1.00 85.81 85 VAL A CA 1
ATOM 643 C C . VAL A 1 85 ? -10.379 -0.918 -13.640 1.00 85.81 85 VAL A C 1
ATOM 645 O O . VAL A 1 85 ? -9.504 -0.916 -12.775 1.00 85.81 85 VAL A O 1
ATOM 648 N N . ALA A 1 86 ? -11.296 -1.883 -13.728 1.00 84.94 86 ALA A N 1
ATOM 649 C CA . ALA A 1 86 ? -11.374 -3.037 -12.833 1.00 84.94 86 ALA A CA 1
ATOM 650 C C . ALA A 1 86 ? -10.763 -4.304 -13.461 1.00 84.94 86 ALA A C 1
ATOM 652 O O . ALA A 1 86 ? -10.549 -4.370 -14.667 1.00 84.94 86 ALA A O 1
ATOM 653 N N . GLY A 1 87 ? -10.528 -5.336 -12.639 1.00 82.69 87 GLY A N 1
ATOM 654 C CA . GLY A 1 87 ? -10.062 -6.649 -13.112 1.00 82.69 87 GLY A CA 1
ATOM 655 C C . GLY A 1 87 ? -8.577 -6.708 -13.479 1.00 82.69 87 GLY A C 1
ATOM 656 O O . GLY A 1 87 ? -8.175 -7.562 -14.265 1.00 82.69 87 GLY A O 1
ATOM 657 N N . LEU A 1 88 ? -7.770 -5.793 -12.940 1.00 81.31 88 LEU A N 1
ATOM 658 C CA . LEU A 1 88 ? -6.321 -5.800 -13.108 1.00 81.31 88 LEU A CA 1
ATOM 659 C C . LEU A 1 88 ? -5.676 -6.642 -12.006 1.00 81.31 88 LEU A C 1
ATOM 661 O O . LEU A 1 88 ? -5.771 -6.309 -10.825 1.00 81.31 88 LEU A O 1
ATOM 665 N N . ASP A 1 89 ? -5.001 -7.709 -12.414 1.00 80.50 89 ASP A N 1
ATOM 666 C CA . ASP A 1 89 ? -4.226 -8.577 -11.535 1.00 80.50 89 ASP A CA 1
ATOM 667 C C . ASP A 1 89 ? -2.731 -8.236 -11.597 1.00 80.50 89 ASP A C 1
ATOM 669 O O . ASP A 1 89 ? -2.264 -7.505 -12.472 1.00 80.50 89 ASP A O 1
ATOM 673 N N . ALA A 1 90 ? -1.953 -8.774 -10.653 1.00 77.44 90 ALA A N 1
ATOM 674 C CA . ALA A 1 90 ? -0.517 -8.500 -10.538 1.00 77.44 90 ALA A CA 1
ATOM 675 C C . ALA A 1 90 ? 0.292 -8.865 -11.795 1.00 77.44 90 ALA A C 1
ATOM 677 O O . ALA A 1 90 ? 1.341 -8.276 -12.035 1.00 77.44 90 ALA A O 1
ATOM 678 N N . ASP A 1 91 ? -0.188 -9.804 -12.613 1.00 80.88 91 ASP A N 1
ATOM 679 C CA . ASP A 1 91 ? 0.452 -10.197 -13.871 1.00 80.88 91 ASP A CA 1
ATOM 680 C C . ASP A 1 91 ? 0.328 -9.135 -14.978 1.00 80.88 91 ASP A C 1
ATOM 682 O O . ASP A 1 91 ? 1.074 -9.204 -15.955 1.00 80.88 91 ASP A O 1
ATOM 686 N N . LYS A 1 92 ? -0.591 -8.168 -14.830 1.00 83.00 92 LYS A N 1
ATOM 687 C CA . LYS A 1 92 ? -0.826 -7.065 -15.778 1.00 83.00 92 LYS A CA 1
ATOM 688 C C . LYS A 1 92 ? 0.083 -5.864 -15.560 1.00 83.00 92 LYS A C 1
ATOM 690 O O . LYS A 1 92 ? 0.042 -4.930 -16.355 1.00 83.00 92 LYS A O 1
ATOM 695 N N . PHE A 1 93 ? 0.899 -5.887 -14.509 1.00 82.38 93 PHE A N 1
ATOM 696 C CA . PHE A 1 93 ? 1.831 -4.814 -14.197 1.00 82.38 93 PHE A CA 1
ATOM 697 C C . PHE A 1 93 ? 3.265 -5.263 -14.460 1.00 82.38 93 PHE A C 1
ATOM 699 O O . PHE A 1 93 ? 3.696 -6.333 -14.023 1.00 82.38 93 PHE A O 1
ATOM 706 N N . THR A 1 94 ? 4.009 -4.402 -15.147 1.00 83.00 94 THR A N 1
ATOM 707 C CA . THR A 1 94 ? 5.454 -4.536 -15.332 1.00 83.00 94 THR A CA 1
ATOM 708 C C . THR A 1 94 ? 6.117 -3.399 -14.579 1.00 83.00 94 THR A C 1
ATOM 710 O O . THR A 1 94 ? 5.749 -2.240 -14.757 1.00 83.00 94 THR A O 1
ATOM 713 N N . ILE A 1 95 ? 7.054 -3.739 -13.700 1.00 81.56 95 ILE A N 1
ATOM 714 C CA . 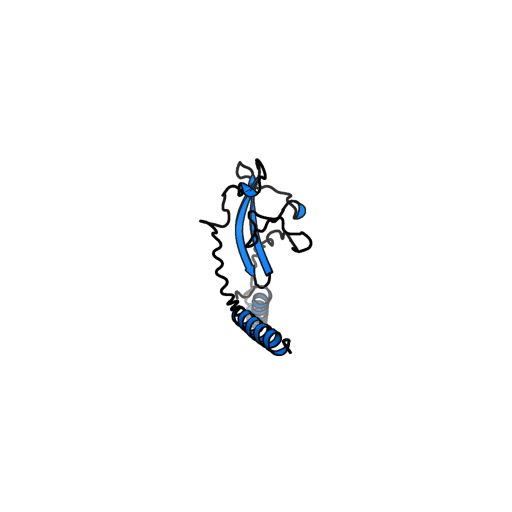ILE A 1 95 ? 7.803 -2.755 -12.926 1.00 81.56 95 ILE A CA 1
ATOM 715 C C . ILE A 1 95 ? 9.135 -2.552 -13.624 1.00 81.56 95 ILE A C 1
ATOM 717 O O . ILE A 1 95 ? 9.822 -3.523 -13.952 1.00 81.56 95 ILE A O 1
ATOM 721 N N . TYR A 1 96 ? 9.482 -1.292 -13.828 1.00 84.25 96 TYR A N 1
ATOM 722 C CA . TYR A 1 96 ? 10.761 -0.895 -14.377 1.00 84.25 96 TYR A CA 1
ATOM 723 C C . TYR A 1 96 ? 11.552 -0.138 -13.309 1.00 84.25 96 TYR A C 1
ATOM 725 O O . TYR A 1 96 ? 10.974 0.617 -12.525 1.00 84.25 96 TYR A O 1
ATOM 733 N N . GLU A 1 97 ? 12.861 -0.347 -13.274 1.00 82.81 97 GLU A N 1
ATOM 734 C CA . GLU A 1 97 ? 13.804 0.399 -12.450 1.00 82.81 97 GLU A CA 1
ATOM 735 C C . GLU A 1 97 ? 14.888 1.011 -13.325 1.00 82.81 97 GLU A C 1
ATOM 737 O O . GLU A 1 97 ? 15.284 0.433 -14.331 1.00 82.81 97 GLU A O 1
ATOM 742 N N . GLN A 1 98 ? 15.382 2.180 -12.941 1.00 82.69 98 GLN A N 1
ATOM 743 C CA . GLN A 1 98 ? 16.558 2.769 -13.562 1.00 82.69 98 GLN A CA 1
ATOM 744 C C . GLN A 1 98 ? 17.727 2.640 -12.591 1.00 82.69 98 GLN A C 1
ATOM 746 O O . GLN A 1 98 ? 17.731 3.252 -11.519 1.00 82.69 98 GLN A O 1
ATOM 751 N N . GLY A 1 99 ? 18.713 1.821 -12.949 1.00 80.00 99 GLY A N 1
ATOM 752 C CA . GLY A 1 99 ? 19.975 1.741 -12.233 1.00 80.00 99 GLY A CA 1
ATOM 753 C C . GLY A 1 99 ? 20.820 3.003 -12.426 1.00 80.00 99 GLY A C 1
ATOM 754 O O . GLY A 1 99 ? 20.636 3.778 -13.359 1.00 80.00 99 GLY A O 1
ATOM 755 N N . ARG A 1 100 ? 21.817 3.198 -11.554 1.00 80.25 100 ARG A N 1
ATOM 756 C CA . ARG A 1 100 ? 22.697 4.389 -11.578 1.00 80.25 100 ARG A CA 1
ATOM 757 C C . ARG A 1 100 ? 23.452 4.587 -12.896 1.00 80.25 100 ARG A C 1
ATOM 759 O O . ARG A 1 100 ? 23.835 5.706 -13.209 1.00 80.25 100 ARG A O 1
ATOM 766 N N . ASN A 1 101 ? 23.722 3.495 -13.605 1.00 85.06 101 ASN A N 1
ATOM 767 C CA . ASN A 1 101 ? 24.486 3.492 -14.851 1.00 85.06 101 ASN A CA 1
ATOM 768 C C . ASN A 1 101 ? 23.598 3.182 -16.064 1.00 85.06 101 ASN A C 1
A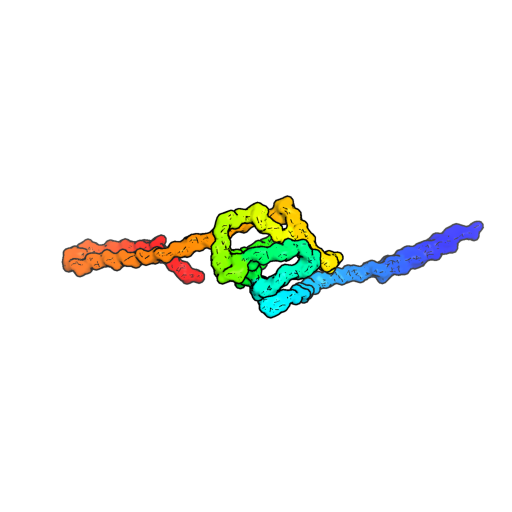TOM 770 O O . ASN A 1 101 ? 24.131 2.942 -17.147 1.00 85.06 101 ASN A O 1
ATOM 774 N N . ASP A 1 102 ? 22.278 3.144 -15.877 1.00 83.81 102 ASP A N 1
ATOM 775 C CA . ASP A 1 102 ? 21.352 2.773 -16.933 1.00 83.81 102 ASP A CA 1
ATOM 776 C C . ASP A 1 102 ? 20.912 4.023 -17.696 1.00 83.81 102 ASP A C 1
ATOM 778 O O . ASP A 1 102 ? 20.454 5.009 -17.115 1.00 83.81 102 ASP A O 1
ATOM 782 N N . GLU A 1 103 ? 21.043 3.968 -19.019 1.00 86.25 103 GLU A N 1
ATOM 783 C CA . GLU A 1 103 ? 2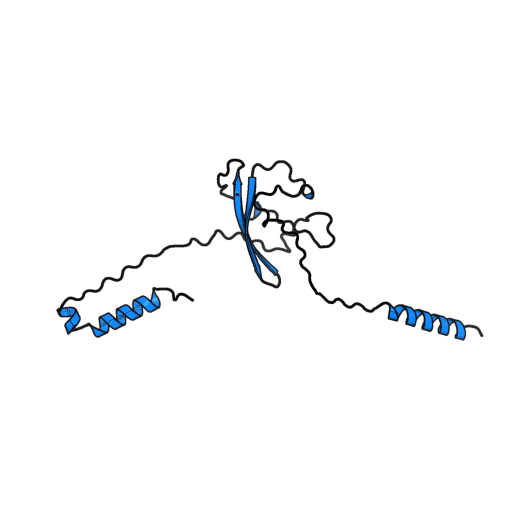0.607 5.043 -19.914 1.00 86.25 103 GLU A CA 1
ATOM 784 C C . GLU A 1 103 ? 19.074 5.188 -19.930 1.00 86.25 103 GLU A C 1
ATOM 786 O O . GLU A 1 103 ? 18.563 6.290 -20.100 1.00 86.25 103 GLU A O 1
ATOM 791 N N . CYS A 1 104 ? 18.344 4.092 -19.697 1.00 87.06 104 CYS A N 1
ATOM 792 C CA . CYS A 1 104 ? 16.884 4.041 -19.607 1.00 87.06 104 CYS A CA 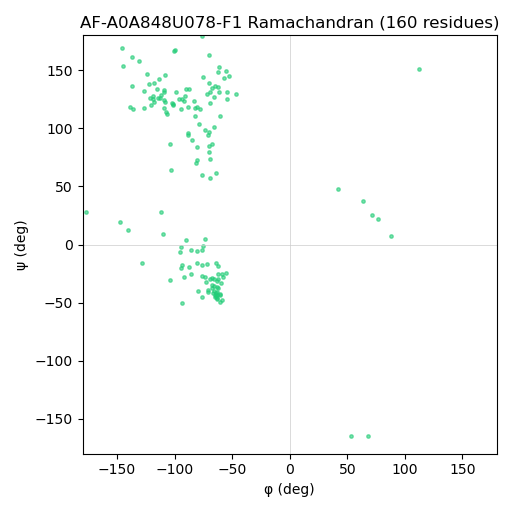1
ATOM 793 C C . CYS A 1 104 ? 16.440 2.990 -18.572 1.00 87.06 104 CYS A C 1
ATOM 795 O O . CYS A 1 104 ? 17.250 2.202 -18.083 1.00 87.06 104 CYS A O 1
ATOM 797 N N . PHE A 1 105 ? 15.154 2.978 -18.223 1.00 87.44 105 PHE A N 1
ATOM 798 C CA . PHE A 1 105 ? 14.573 2.019 -17.289 1.00 87.44 105 PHE A CA 1
ATOM 799 C C . PHE A 1 105 ? 14.614 0.576 -17.821 1.00 87.44 105 PHE A C 1
ATOM 801 O O . PHE A 1 105 ? 14.238 0.291 -18.957 1.00 87.44 105 PHE A O 1
ATOM 808 N N . ASN A 1 106 ? 14.980 -0.358 -16.949 1.00 86.56 106 ASN A N 1
ATOM 809 C CA . ASN A 1 106 ? 15.021 -1.792 -17.196 1.00 86.56 106 ASN A CA 1
ATOM 810 C C . ASN A 1 106 ? 13.902 -2.508 -16.439 1.00 86.56 106 ASN A C 1
ATOM 812 O O . ASN A 1 106 ? 13.539 -2.127 -15.329 1.00 86.56 106 ASN A O 1
ATOM 816 N N . THR A 1 107 ? 13.348 -3.577 -17.011 1.00 86.50 107 THR A N 1
ATOM 817 C CA . THR A 1 107 ? 12.343 -4.390 -16.310 1.00 86.50 107 THR A CA 1
ATOM 818 C C . THR A 1 107 ? 12.966 -5.078 -15.102 1.00 86.50 107 THR A C 1
ATOM 820 O O . THR A 1 107 ? 13.931 -5.829 -15.263 1.00 86.50 107 THR A O 1
ATOM 823 N N . ILE A 1 108 ? 12.364 -4.919 -13.925 1.00 82.62 108 ILE A N 1
ATOM 824 C CA . ILE A 1 108 ? 12.785 -5.673 -12.745 1.00 82.62 108 ILE A CA 1
ATOM 825 C C . ILE A 1 108 ? 12.452 -7.149 -12.960 1.00 82.62 108 ILE A C 1
ATOM 827 O O . ILE A 1 108 ? 11.342 -7.512 -13.369 1.00 82.62 108 ILE A O 1
ATOM 831 N N . SER A 1 109 ? 13.400 -8.029 -12.647 1.00 75.06 109 SER A N 1
ATOM 832 C CA . SER A 1 109 ? 13.166 -9.466 -12.706 1.00 75.06 109 SER A CA 1
ATOM 833 C C . SER A 1 109 ? 12.052 -9.880 -11.738 1.00 75.06 109 SER A C 1
ATOM 835 O O . SER A 1 109 ? 12.084 -9.582 -10.540 1.00 75.06 109 SER A O 1
ATOM 837 N N . LYS A 1 110 ? 11.087 -10.664 -12.237 1.00 73.12 110 LYS A N 1
ATOM 838 C CA . LYS A 1 110 ? 10.036 -11.291 -11.411 1.00 73.12 110 LYS A CA 1
ATOM 839 C C . LYS A 1 110 ? 10.604 -12.269 -10.372 1.00 73.12 110 LYS A C 1
ATOM 841 O O . LYS A 1 110 ? 9.910 -12.623 -9.426 1.00 73.12 110 LYS A O 1
ATOM 846 N N . SER A 1 111 ? 11.846 -12.720 -10.557 1.00 70.06 111 SER A N 1
ATOM 847 C CA . SER A 1 111 ? 12.558 -13.569 -9.595 1.00 70.06 111 SER A CA 1
ATOM 848 C C . SER A 1 111 ? 13.276 -12.760 -8.511 1.00 70.06 111 SER A C 1
ATOM 850 O O . SER A 1 111 ? 13.515 -13.284 -7.428 1.00 70.06 111 SER A O 1
ATOM 852 N N . GLU A 1 112 ? 13.630 -11.506 -8.796 1.00 70.00 112 GLU A N 1
ATOM 853 C CA . GLU A 1 112 ? 14.352 -10.614 -7.872 1.00 70.00 112 GLU A CA 1
ATOM 854 C C . GLU A 1 112 ? 13.394 -9.724 -7.074 1.00 70.00 112 GLU A C 1
ATOM 856 O O . GLU A 1 112 ? 13.735 -9.252 -5.992 1.00 70.00 112 GLU A O 1
ATOM 861 N N . SER A 1 113 ? 12.163 -9.554 -7.565 1.00 71.19 113 SER A N 1
ATOM 862 C CA . SER A 1 113 ? 11.111 -8.796 -6.898 1.00 71.19 113 SER A CA 1
ATOM 863 C C . SER A 1 113 ? 9.889 -9.664 -6.607 1.00 71.19 113 SER A C 1
ATOM 865 O O . SER A 1 113 ? 9.228 -10.196 -7.498 1.00 71.19 113 SER A O 1
ATOM 867 N N . PHE A 1 114 ? 9.545 -9.788 -5.325 1.00 73.31 114 PHE A N 1
ATOM 868 C CA . PHE A 1 114 ? 8.270 -10.374 -4.925 1.00 73.31 114 PHE A CA 1
ATOM 869 C C . PHE A 1 114 ? 7.183 -9.294 -4.944 1.00 73.31 114 PHE A C 1
ATOM 871 O O . PHE A 1 114 ? 6.949 -8.603 -3.951 1.00 73.31 114 PHE A O 1
ATOM 878 N N . ALA A 1 115 ? 6.525 -9.133 -6.091 1.00 73.81 115 ALA A N 1
ATOM 879 C CA . ALA A 1 115 ? 5.413 -8.204 -6.244 1.00 73.81 115 ALA A CA 1
ATOM 880 C C . ALA A 1 115 ? 4.101 -8.843 -5.761 1.00 73.81 115 ALA A C 1
ATOM 882 O O . ALA A 1 115 ? 3.679 -9.892 -6.248 1.00 73.81 115 ALA A O 1
ATOM 883 N N . ARG A 1 116 ? 3.421 -8.190 -4.814 1.00 73.44 116 ARG A N 1
ATOM 884 C CA . ARG A 1 116 ? 2.066 -8.557 -4.387 1.00 73.44 116 ARG A CA 1
ATOM 885 C C . ARG A 1 116 ? 1.171 -7.334 -4.476 1.00 73.44 116 ARG A C 1
ATOM 887 O O . ARG A 1 116 ? 1.365 -6.379 -3.729 1.00 73.44 116 ARG A O 1
ATOM 894 N N . ILE A 1 117 ? 0.147 -7.403 -5.323 1.00 70.25 117 ILE A N 1
ATOM 895 C CA . ILE A 1 117 ? -0.961 -6.453 -5.254 1.00 70.25 117 ILE A CA 1
ATOM 896 C C . ILE A 1 117 ? -1.848 -6.882 -4.092 1.00 70.25 117 ILE A C 1
ATOM 898 O O . ILE A 1 117 ? -2.400 -7.981 -4.073 1.00 70.25 117 ILE A O 1
ATOM 902 N N . SER A 1 118 ? -1.939 -6.021 -3.086 1.00 65.06 118 SER A N 1
ATOM 903 C CA . SER A 1 118 ? -3.003 -6.104 -2.099 1.00 65.06 118 SER A CA 1
ATOM 904 C C . SER A 1 118 ? -4.082 -5.137 -2.542 1.00 65.06 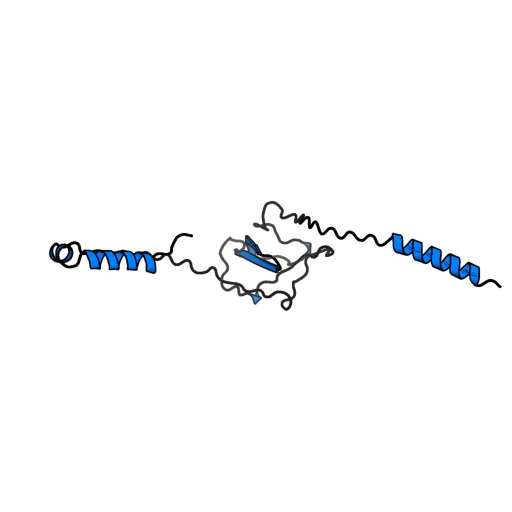118 SER A C 1
ATOM 906 O O . SER A 1 118 ? -3.805 -3.950 -2.702 1.00 65.06 118 SER A O 1
ATOM 908 N N . SER A 1 119 ? -5.317 -5.615 -2.693 1.00 63.16 119 SER A N 1
ATOM 909 C CA . SER A 1 119 ? -6.456 -4.704 -2.636 1.00 63.16 119 SER A CA 1
ATOM 910 C C . SER A 1 119 ? -6.346 -3.896 -1.341 1.00 63.16 119 SER A C 1
ATOM 912 O O . SER A 1 119 ? -5.889 -4.439 -0.324 1.00 63.16 119 SER A O 1
ATOM 914 N N . ASN A 1 120 ? -6.749 -2.622 -1.364 1.00 60.44 120 ASN A N 1
ATOM 915 C CA . ASN A 1 120 ? -6.894 -1.859 -0.127 1.00 60.44 120 ASN A CA 1
ATOM 916 C C . ASN A 1 120 ? -7.666 -2.719 0.876 1.00 60.44 120 ASN A C 1
ATOM 918 O O . ASN A 1 120 ? -8.696 -3.305 0.522 1.00 60.44 120 ASN A O 1
ATOM 922 N N . ALA A 1 121 ? -7.134 -2.857 2.094 1.00 58.97 121 ALA A N 1
ATOM 923 C CA . ALA A 1 121 ? -7.870 -3.529 3.151 1.00 58.97 121 ALA A CA 1
ATOM 924 C C . ALA A 1 121 ? -9.221 -2.821 3.257 1.00 58.97 121 ALA A C 1
ATOM 926 O O . ALA A 1 121 ? -9.272 -1.594 3.343 1.00 58.97 121 ALA A O 1
ATOM 927 N N . GLN A 1 122 ? -10.310 -3.578 3.155 1.00 53.22 122 GLN A N 1
ATOM 928 C CA . GLN A 1 122 ? -11.638 -2.999 3.248 1.00 53.22 122 GLN A CA 1
ATOM 929 C C . GLN A 1 122 ? -11.760 -2.356 4.632 1.00 53.22 122 GLN A C 1
ATOM 931 O O . GLN A 1 122 ? -11.749 -3.048 5.649 1.00 53.22 122 GLN A O 1
ATOM 936 N N . ILE A 1 123 ? -11.802 -1.023 4.671 1.00 59.38 123 ILE A N 1
ATOM 937 C CA . ILE A 1 123 ? -11.984 -0.274 5.911 1.00 59.38 123 ILE A CA 1
ATOM 938 C C . ILE A 1 123 ? -13.451 -0.458 6.296 1.00 59.38 123 ILE A C 1
ATOM 940 O O . ILE A 1 123 ? -14.344 0.171 5.727 1.00 59.38 123 ILE A O 1
ATOM 944 N N . PHE A 1 124 ? -13.717 -1.391 7.207 1.00 65.00 124 PHE A N 1
ATOM 945 C CA . PHE A 1 124 ? -15.049 -1.585 7.762 1.00 65.00 124 PHE A CA 1
ATOM 946 C C . PHE A 1 124 ? -15.277 -0.573 8.881 1.00 65.00 124 PHE A C 1
ATOM 948 O O . PHE A 1 124 ? -14.605 -0.607 9.909 1.00 65.00 124 PHE A O 1
ATOM 955 N N . ASN A 1 125 ? -16.264 0.300 8.699 1.00 68.94 125 ASN A N 1
ATOM 956 C CA . ASN A 1 125 ? -16.752 1.155 9.773 1.00 68.94 125 ASN A CA 1
ATOM 957 C C . ASN A 1 125 ? -17.752 0.357 10.616 1.00 68.94 125 ASN A C 1
ATOM 959 O O . ASN A 1 125 ? -18.849 0.041 10.152 1.00 68.94 125 ASN A O 1
ATOM 963 N N . THR A 1 126 ? -17.382 0.023 11.849 1.00 72.81 126 THR A N 1
ATOM 964 C CA . THR A 1 126 ? -18.262 -0.664 12.802 1.00 72.81 126 THR A CA 1
ATOM 965 C C . THR A 1 126 ? -18.826 0.333 13.808 1.00 72.81 126 THR A C 1
ATOM 967 O O . THR A 1 126 ? -18.070 0.945 14.560 1.00 72.81 126 THR A O 1
ATOM 970 N N . ASN A 1 127 ? -20.153 0.467 13.853 1.00 82.94 127 ASN A N 1
ATOM 971 C CA . ASN A 1 127 ? -20.847 1.263 14.864 1.00 82.94 127 ASN A CA 1
ATOM 972 C C . ASN A 1 127 ? -21.438 0.331 15.925 1.00 82.94 127 ASN A C 1
ATOM 974 O O . ASN A 1 127 ? -22.273 -0.515 15.606 1.00 82.94 127 ASN A O 1
ATOM 978 N N . THR A 1 128 ? -21.044 0.517 17.181 1.00 84.06 128 THR A N 1
ATOM 979 C CA . THR A 1 128 ? -21.532 -0.278 18.314 1.00 84.06 128 THR A CA 1
ATOM 980 C C . THR A 1 128 ? -22.334 0.618 19.250 1.00 84.06 128 THR A C 1
ATOM 982 O O . THR A 1 128 ? -21.836 1.650 19.695 1.00 84.06 128 THR A O 1
ATOM 985 N N . ILE A 1 129 ? -23.573 0.230 19.566 1.00 88.62 129 ILE A N 1
ATOM 986 C CA . ILE A 1 129 ? -24.436 0.946 20.517 1.00 88.62 129 ILE A CA 1
ATOM 987 C C . ILE A 1 129 ? -24.564 0.095 21.779 1.00 88.62 129 ILE A C 1
ATOM 989 O O . ILE A 1 129 ? -25.095 -1.013 21.732 1.00 88.62 129 ILE A O 1
ATOM 993 N N . LEU A 1 130 ? -24.097 0.627 22.909 1.00 90.00 130 LEU A N 1
ATOM 994 C CA . LEU A 1 130 ? -24.303 0.030 24.225 1.00 90.00 130 LEU A CA 1
ATOM 995 C C . LEU A 1 130 ? -25.539 0.662 24.872 1.00 90.00 130 LEU A C 1
ATOM 997 O O . LEU A 1 130 ? -25.550 1.859 25.154 1.00 90.00 130 LEU A O 1
ATOM 1001 N N . VAL A 1 131 ? -26.573 -0.144 25.113 1.00 92.12 131 VAL A N 1
ATOM 1002 C CA . VAL A 1 131 ? -27.797 0.281 25.805 1.00 92.12 131 VAL A CA 1
ATOM 1003 C C . VAL A 1 131 ? -27.829 -0.374 27.180 1.00 92.12 131 VAL A C 1
ATOM 1005 O O . VAL A 1 131 ? -27.739 -1.595 27.282 1.00 92.12 131 VAL A O 1
ATOM 1008 N N . LEU A 1 132 ? -27.946 0.438 28.231 1.00 91.44 132 LEU A N 1
ATOM 1009 C CA . LEU A 1 132 ? -27.965 -0.021 29.619 1.00 91.44 132 LEU A CA 1
ATOM 1010 C C . LEU A 1 132 ? -29.368 0.137 30.203 1.00 91.44 132 LEU A C 1
ATOM 1012 O O . LEU A 1 132 ? -29.959 1.213 30.106 1.00 91.44 132 LEU A O 1
ATOM 1016 N N . ASP A 1 133 ? -29.879 -0.918 30.837 1.00 90.88 133 ASP A N 1
ATOM 1017 C CA . ASP A 1 133 ? -31.091 -0.820 31.647 1.00 90.88 133 ASP A CA 1
ATOM 1018 C C . ASP A 1 133 ? -30.743 -0.245 33.026 1.00 90.88 133 ASP A C 1
ATOM 1020 O O . ASP A 1 133 ? -29.964 -0.825 33.781 1.00 90.88 133 ASP A O 1
ATOM 1024 N N . LEU A 1 134 ? -31.328 0.912 33.336 1.00 91.25 134 LEU A N 1
ATOM 1025 C CA . LEU A 1 134 ? -31.160 1.628 34.602 1.00 91.25 134 LEU A CA 1
ATOM 1026 C C . LEU A 1 134 ? -32.458 1.629 35.424 1.00 91.25 134 LEU A C 1
ATOM 1028 O O . LEU A 1 134 ? -32.722 2.557 36.191 1.00 91.25 134 LEU A O 1
ATOM 1032 N N . SER A 1 135 ? -33.300 0.609 35.253 1.00 93.62 135 SER A N 1
ATOM 1033 C CA . SER A 1 135 ? -34.490 0.409 36.073 1.00 93.62 135 SER A CA 1
ATOM 1034 C C . SER A 1 135 ? -34.139 0.201 37.554 1.00 93.62 135 SER A C 1
ATOM 1036 O O . SER A 1 135 ? -33.068 -0.286 37.920 1.00 93.62 135 SER A O 1
ATOM 1038 N N . ASN A 1 136 ? -35.064 0.559 38.448 1.00 89.12 136 ASN A N 1
ATOM 1039 C CA . ASN A 1 136 ? -34.819 0.545 39.895 1.00 89.12 136 ASN A CA 1
ATOM 1040 C C . ASN A 1 136 ? -34.455 -0.851 40.445 1.00 89.12 136 ASN A C 1
ATOM 1042 O O . ASN A 1 136 ? -33.654 -0.970 41.371 1.00 89.12 136 ASN A O 1
ATOM 1046 N N . SER A 1 137 ? -35.013 -1.917 39.865 1.00 89.62 137 SER A N 1
ATOM 1047 C CA . SER A 1 137 ? -34.646 -3.303 40.185 1.00 89.62 137 SER A CA 1
ATOM 1048 C C . SER A 1 137 ? -33.190 -3.618 39.847 1.00 89.62 137 SER A C 1
ATOM 1050 O O . SER A 1 137 ? -32.537 -4.324 40.608 1.00 89.62 137 SER A O 1
ATOM 1052 N N . VAL A 1 138 ? -32.662 -3.070 38.750 1.00 86.69 138 VAL A N 1
ATOM 1053 C CA . VAL A 1 138 ? -31.266 -3.272 38.337 1.00 86.69 138 VAL A CA 1
ATOM 1054 C C . VAL A 1 138 ? -30.324 -2.434 39.199 1.00 86.69 138 VAL A C 1
ATOM 1056 O O . VAL A 1 138 ? -29.341 -2.955 39.721 1.00 86.69 138 VAL A O 1
ATOM 1059 N N . LEU A 1 139 ? -30.660 -1.162 39.441 1.00 86.56 139 LEU A N 1
ATOM 1060 C CA . LEU A 1 139 ? -29.836 -0.260 40.255 1.00 86.56 139 LEU A CA 1
ATOM 1061 C C . LEU A 1 139 ? -29.685 -0.726 41.712 1.00 86.56 139 LEU A C 1
ATOM 1063 O O . LEU A 1 139 ? -28.674 -0.439 42.344 1.00 86.56 139 LEU A O 1
ATOM 1067 N N . SER A 1 140 ? -30.683 -1.429 42.250 1.00 83.88 140 SER A N 1
ATOM 1068 C CA . SER A 1 140 ? -30.676 -1.891 43.645 1.00 83.88 140 SER A CA 1
ATOM 1069 C C . SER A 1 140 ? -30.002 -3.247 43.859 1.00 83.88 140 SER A C 1
ATOM 1071 O O . SER A 1 140 ? -29.633 -3.547 44.991 1.00 83.88 140 SER A O 1
ATOM 1073 N N . SER A 1 141 ? -29.848 -4.065 42.812 1.00 88.00 141 SER A N 1
ATOM 1074 C CA . SER A 1 141 ? -29.409 -5.462 42.956 1.00 88.00 141 SER A CA 1
ATOM 1075 C C . SER A 1 141 ? -28.233 -5.868 42.073 1.00 88.00 141 SER A C 1
ATOM 1077 O O . SER A 1 141 ? -27.648 -6.919 42.316 1.00 88.00 141 SER A O 1
ATOM 1079 N N . SER A 1 142 ? -27.900 -5.094 41.035 1.00 89.62 142 SER A N 1
ATOM 1080 C CA . SER A 1 142 ? -26.915 -5.510 40.023 1.00 89.62 142 SER A CA 1
ATOM 1081 C C . SER A 1 142 ? -26.109 -4.352 39.429 1.00 89.62 142 SER A C 1
ATOM 1083 O O . SER A 1 142 ? -25.562 -4.465 38.332 1.00 89.62 142 SER A O 1
ATOM 1085 N N . LEU A 1 143 ? -26.061 -3.202 40.110 1.00 90.25 143 LEU A N 1
ATOM 1086 C CA . LEU A 1 143 ? -25.376 -2.008 39.607 1.00 90.25 143 LEU A CA 1
ATOM 1087 C C . LEU A 1 143 ? -23.864 -2.226 39.448 1.00 90.25 143 LEU A C 1
ATOM 1089 O O . LEU A 1 143 ? -23.279 -1.789 38.454 1.00 90.25 143 LEU A O 1
ATOM 1093 N N . ASP A 1 144 ? -23.237 -2.905 40.408 1.00 92.25 144 ASP A N 1
ATOM 1094 C CA . ASP A 1 144 ? -21.794 -3.147 40.396 1.00 92.25 144 ASP A CA 1
ATOM 1095 C C . ASP A 1 144 ? -21.402 -4.150 39.302 1.00 92.25 144 ASP A C 1
ATOM 1097 O O . ASP A 1 144 ? -20.417 -3.944 38.580 1.00 92.25 144 ASP A O 1
ATOM 1101 N N . GLU A 1 145 ? -22.217 -5.184 39.095 1.00 90.81 145 GLU A N 1
ATOM 1102 C CA . GLU A 1 145 ? -22.077 -6.135 37.996 1.00 90.81 145 GLU A CA 1
ATOM 1103 C C . GLU A 1 145 ? -22.283 -5.449 36.642 1.00 90.81 145 GLU A C 1
ATOM 1105 O O . GLU A 1 145 ? -21.472 -5.637 35.733 1.00 90.81 145 GLU A O 1
ATOM 1110 N N . LEU A 1 146 ? -23.311 -4.600 36.512 1.00 91.25 146 LEU A N 1
ATOM 1111 C CA . LEU A 1 146 ? -23.591 -3.847 35.286 1.00 91.25 146 LEU A CA 1
ATOM 1112 C C . LEU A 1 146 ? -22.422 -2.924 34.924 1.00 91.25 146 LEU A C 1
ATOM 1114 O O . LEU A 1 146 ? -22.003 -2.871 33.765 1.00 91.25 146 LEU A O 1
ATOM 1118 N N . LYS A 1 147 ? -21.857 -2.225 35.913 1.00 91.94 147 LYS A N 1
ATOM 1119 C CA . LYS A 1 147 ? -20.692 -1.353 35.730 1.00 91.94 147 LYS A CA 1
ATOM 1120 C C . LYS A 1 147 ? -19.465 -2.148 35.288 1.00 91.94 147 LYS A C 1
ATOM 1122 O O . LYS A 1 147 ? -18.801 -1.763 34.325 1.00 91.94 147 LYS A O 1
ATOM 1127 N N . THR A 1 148 ? -19.192 -3.268 35.951 1.00 94.12 148 THR A N 1
ATOM 1128 C CA . THR A 1 148 ? -18.051 -4.138 35.636 1.00 94.12 148 THR A CA 1
ATOM 1129 C C . THR A 1 148 ? -18.168 -4.723 34.228 1.00 94.12 148 THR A C 1
ATOM 1131 O O . THR A 1 148 ? -17.216 -4.651 33.448 1.00 94.12 148 THR A O 1
ATOM 1134 N N . ALA A 1 149 ? -19.346 -5.232 33.859 1.00 90.38 149 ALA A N 1
ATOM 1135 C CA . ALA A 1 149 ? -19.600 -5.781 32.531 1.00 90.38 149 ALA A CA 1
ATOM 1136 C C . ALA A 1 149 ? -19.486 -4.712 31.434 1.00 90.38 149 ALA A C 1
ATOM 1138 O O . ALA A 1 149 ? -18.863 -4.961 30.404 1.00 90.38 149 ALA A O 1
ATOM 1139 N N . SER A 1 150 ? -20.016 -3.507 31.672 1.00 92.25 150 SER A N 1
ATOM 1140 C CA . SER A 1 150 ? -19.968 -2.400 30.707 1.00 92.25 150 SER A CA 1
ATOM 1141 C C . SER A 1 150 ? -18.537 -1.932 30.434 1.00 92.25 150 SER A C 1
ATOM 1143 O O . SER A 1 150 ? -18.155 -1.749 29.280 1.00 92.25 150 SER A O 1
ATOM 1145 N N . VAL A 1 151 ? -17.718 -1.787 31.482 1.00 91.88 151 VAL A N 1
ATOM 1146 C CA . VAL A 1 151 ? -16.297 -1.425 31.342 1.00 91.88 151 VAL A CA 1
ATOM 1147 C C . VAL A 1 151 ? -15.526 -2.527 30.616 1.00 91.88 151 VAL A C 1
ATOM 1149 O O . VAL A 1 151 ? -14.751 -2.236 29.707 1.00 91.88 151 VAL A O 1
ATOM 1152 N N . SER A 1 152 ? -15.767 -3.793 30.967 1.00 91.38 152 SER A N 1
ATOM 1153 C CA . SER A 1 152 ? -15.148 -4.934 30.285 1.00 91.38 152 SER A CA 1
ATOM 1154 C C . SER A 1 152 ? -15.514 -4.980 28.798 1.00 91.38 152 SER A C 1
ATOM 1156 O O . SER A 1 152 ? -14.644 -5.191 27.957 1.00 91.38 152 SER A O 1
ATOM 1158 N N . PHE A 1 153 ? -16.778 -4.727 28.450 1.00 90.88 153 PHE A N 1
ATOM 1159 C CA . PHE A 1 153 ? -17.220 -4.659 27.060 1.00 90.88 153 PHE A CA 1
ATOM 1160 C C . PHE A 1 153 ? -16.486 -3.559 26.286 1.00 90.88 153 PHE A C 1
ATOM 1162 O O . PHE A 1 153 ? -15.923 -3.836 25.232 1.00 90.88 153 PHE A O 1
ATOM 1169 N N . ILE A 1 154 ? -16.428 -2.337 26.826 1.00 90.06 154 ILE A N 1
ATOM 1170 C CA . ILE A 1 154 ? -15.731 -1.217 26.175 1.00 90.06 154 ILE A CA 1
ATOM 1171 C C . ILE A 1 154 ? -14.257 -1.563 25.954 1.00 90.06 154 ILE A C 1
ATOM 1173 O O . ILE A 1 154 ? -13.768 -1.425 24.838 1.00 90.06 154 ILE A O 1
ATOM 1177 N N . ASN A 1 155 ? -13.575 -2.075 26.979 1.00 88.81 155 ASN A N 1
ATOM 1178 C CA . ASN A 1 155 ? -12.146 -2.378 26.902 1.00 88.81 155 ASN A CA 1
ATOM 1179 C C . ASN A 1 155 ? -11.808 -3.503 25.912 1.00 88.81 155 ASN A C 1
ATOM 1181 O O . ASN A 1 155 ? -10.708 -3.517 25.371 1.00 88.81 155 ASN A O 1
ATOM 1185 N N . ASN A 1 156 ? -12.720 -4.455 25.697 1.00 85.06 156 ASN A N 1
ATOM 1186 C CA . ASN A 1 156 ? -12.484 -5.590 24.803 1.00 85.06 156 ASN A CA 1
ATOM 1187 C C . ASN A 1 156 ? -12.946 -5.337 23.362 1.00 85.06 156 ASN A C 1
ATOM 1189 O O . ASN A 1 156 ? -12.427 -5.962 22.441 1.00 85.06 156 ASN A O 1
ATOM 1193 N N . VAL A 1 157 ? -13.952 -4.480 23.164 1.00 84.69 157 VAL A N 1
ATOM 1194 C CA . VAL A 1 157 ? -14.610 -4.297 21.859 1.00 84.69 157 VAL A CA 1
ATOM 1195 C C . VAL A 1 157 ? -14.182 -3.003 21.174 1.00 84.69 157 VAL A C 1
ATOM 1197 O O . VAL A 1 157 ? -14.145 -2.954 19.946 1.00 84.69 157 VAL A O 1
ATOM 1200 N N . MET A 1 158 ? -13.843 -1.959 21.935 1.00 81.50 158 MET A N 1
ATOM 1201 C CA . MET A 1 158 ? -13.406 -0.689 21.362 1.00 81.50 158 MET A CA 1
ATOM 1202 C C . MET A 1 158 ? -11.876 -0.680 21.231 1.00 81.50 158 MET A C 1
ATOM 1204 O O . MET A 1 158 ? -11.183 -0.875 22.230 1.00 81.50 158 MET A O 1
ATOM 1208 N N . PRO A 1 159 ? -11.322 -0.451 20.028 1.00 66.69 159 PRO A N 1
ATOM 1209 C CA . PRO A 1 159 ? -9.879 -0.366 19.850 1.00 66.69 159 PRO A CA 1
ATOM 1210 C C . PRO A 1 159 ? -9.313 0.814 20.651 1.00 66.69 159 PRO A C 1
ATOM 1212 O O . PRO A 1 159 ? -9.874 1.911 20.644 1.00 66.69 159 PRO A O 1
ATOM 1215 N N . MET A 1 160 ? -8.194 0.600 21.348 1.00 66.12 160 MET A N 1
ATOM 1216 C CA . MET A 1 160 ? -7.438 1.705 21.932 1.00 66.12 160 MET A CA 1
ATOM 1217 C C . MET A 1 160 ? -6.808 2.504 20.793 1.00 66.12 160 MET A C 1
ATOM 1219 O O . MET A 1 160 ? -6.045 1.953 20.003 1.00 66.12 160 MET A O 1
ATOM 1223 N N . ASN A 1 161 ? -7.120 3.796 20.712 1.00 53.34 161 ASN A N 1
ATOM 1224 C CA . ASN A 1 161 ? -6.412 4.710 19.822 1.00 53.34 161 ASN A CA 1
ATOM 1225 C C . ASN A 1 161 ? -4.960 4.820 20.322 1.00 53.34 161 ASN A C 1
ATOM 1227 O O . ASN A 1 161 ? -4.715 5.487 21.328 1.00 53.34 161 ASN A O 1
ATOM 1231 N N . THR A 1 162 ? -4.029 4.122 19.674 1.00 38.75 162 THR A N 1
ATOM 1232 C CA . THR A 1 162 ? -2.578 4.352 19.792 1.00 38.75 162 THR A CA 1
ATOM 1233 C C . THR A 1 162 ? -2.101 5.261 18.683 1.00 38.75 162 THR A C 1
ATOM 1235 O O . THR A 1 162 ? -2.487 4.977 17.527 1.00 38.75 162 THR A O 1
#

Radius of gyration: 32.44 Å; Cα contacts (8 Å, |Δi|>4): 93; chains: 1; bounding box: 111×32×71 Å

Secondary structure (DSSP, 8-state):
--HHHHHHHHHHHHHHHHTT----------------SSSSSSPPPPGGG-----SEEEEEEEEEEETTTEEEEEEEEEETTSPBPP---GGG---EE--TT-SS-EEPPTTT----PPPPP--------------HHHHHHSHHHHHHHHHHHHHHHSPP--

Nearest PDB structures (foldseek):
  6zsc-assembly1_XV  TM=1.058E-01  e=5.225E+00  Homo sapiens

Solvent-accessible surface area (backbone atoms only — not comparable to full-atom values): 11054 Å² total; per-residue (Å²): 143,72,65,73,60,57,55,53,53,52,55,53,52,56,53,62,59,60,73,73,71,76,80,79,81,74,82,75,80,75,79,82,69,83,54,72,100,46,70,46,68,75,56,79,78,66,73,84,69,67,79,72,88,68,71,62,45,66,29,49,76,48,77,46,77,44,88,97,80,45,76,48,74,44,65,48,53,22,38,86,87,65,49,78,67,79,92,78,55,67,88,79,62,83,59,66,44,64,54,99,87,47,96,50,69,40,73,60,51,76,88,81,43,93,83,74,79,71,76,78,76,80,84,77,86,81,86,83,84,89,83,80,83,78,49,71,73,39,60,75,74,40,44,69,58,52,52,52,51,53,53,51,48,48,68,75,72,49,80,79,92,124

Foldseek 3Di:
DPVVVVVVVVVVVVVVVVVVPPDPPPVPPPPPPCCDPHVPAPDPDPCLVVPDDDQKDKGWDDWDDDPPDDIDTDIFIAGPVRHGDDDDAPVNDWDWDADPPRPDTDTDDCVNDDDDDDDPDPPDDDDDDDDDDPDPVCVVPPVVVSVVVVVVCCVVPPDDDD